Protein AF-A0A962X0X7-F1 (afdb_monomer_lite)

Sequence (66 aa):
MMSGDELDLLVLDTGLFADSDTVSAALAELPQTRLARMAVDPESMTTAEWDRLLQRLLQAEKVITL

Radius of gyration: 12.77 Å; chains: 1; bounding box: 28×40×23 Å

Foldseek 3Di:
DPPPPAAAEEEEEAVPDPPVVVVVVVVVPDPPGRYDYYYDDPVPDDPVNVVVVVVNVVRYPYYHYD

Structure (mmCIF, N/CA/C/O backbone):
data_AF-A0A962X0X7-F1
#
_entry.id   AF-A0A962X0X7-F1
#
loop_
_atom_site.group_PDB
_atom_site.id
_atom_site.type_symbol
_atom_site.label_atom_id
_atom_site.label_alt_id
_atom_site.label_comp_id
_atom_site.label_asym_id
_atom_site.label_entity_id
_atom_site.label_seq_id
_atom_site.pdbx_PDB_ins_code
_atom_site.Cartn_x
_atom_site.Cartn_y
_atom_site.Cartn_z
_atom_site.occupancy
_atom_site.B_iso_or_equiv
_atom_site.auth_seq_id
_atom_site.auth_comp_id
_atom_site.auth_asym_id
_atom_site.auth_atom_id
_atom_site.pdbx_PDB_model_num
ATOM 1 N N . MET A 1 1 ? -6.243 27.351 0.225 1.00 42.81 1 MET A N 1
ATOM 2 C CA . MET A 1 1 ? -6.535 26.106 0.960 1.00 42.81 1 MET A CA 1
ATOM 3 C C . MET A 1 1 ? -6.669 25.006 -0.072 1.00 42.81 1 MET A C 1
ATOM 5 O O . MET A 1 1 ? -7.710 24.908 -0.702 1.00 42.81 1 MET A O 1
ATOM 9 N N . MET A 1 2 ? -5.584 24.288 -0.356 1.00 45.34 2 MET A N 1
ATOM 10 C CA . MET A 1 2 ? -5.671 23.086 -1.182 1.00 45.34 2 MET A CA 1
ATOM 11 C C . MET A 1 2 ? -6.057 21.966 -0.225 1.00 45.34 2 MET A C 1
ATOM 13 O O . MET A 1 2 ? -5.214 21.509 0.539 1.00 45.34 2 MET A O 1
ATOM 17 N N . SER A 1 3 ? -7.329 21.581 -0.217 1.00 50.66 3 SER A N 1
ATOM 18 C CA . SER A 1 3 ? -7.724 20.267 0.283 1.00 50.66 3 SER A CA 1
ATOM 19 C C . SER A 1 3 ? -7.161 19.249 -0.709 1.00 50.66 3 SER A C 1
ATOM 21 O O . SER A 1 3 ? -7.841 18.847 -1.649 1.00 50.66 3 SER A O 1
ATOM 23 N N . GLY A 1 4 ? -5.866 18.946 -0.585 1.00 56.53 4 GLY A N 1
ATOM 24 C CA . GLY A 1 4 ? -5.32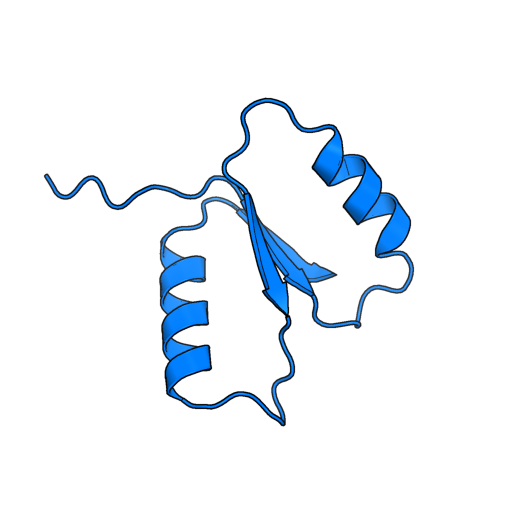9 17.707 -1.126 1.00 56.53 4 GLY A CA 1
ATOM 25 C C . GLY A 1 4 ? -6.072 16.592 -0.410 1.00 56.53 4 GLY A C 1
ATOM 26 O O . GLY A 1 4 ? -6.252 16.678 0.799 1.00 56.53 4 GLY A O 1
ATOM 27 N N . ASP A 1 5 ? -6.614 15.643 -1.158 1.00 67.19 5 ASP A N 1
ATOM 28 C CA . ASP A 1 5 ? -7.419 14.561 -0.602 1.00 67.19 5 ASP A CA 1
ATOM 29 C C . ASP A 1 5 ? -6.524 13.744 0.350 1.00 67.19 5 ASP A C 1
ATOM 31 O O . ASP A 1 5 ? -5.705 12.943 -0.100 1.00 67.19 5 ASP A O 1
ATOM 35 N N . GLU A 1 6 ? -6.581 14.049 1.651 1.00 75.69 6 GLU A N 1
ATOM 36 C CA . GLU A 1 6 ? -5.753 13.397 2.668 1.00 75.69 6 GLU A CA 1
ATOM 37 C C . GLU A 1 6 ? -6.097 11.907 2.700 1.00 75.69 6 GLU A C 1
ATOM 39 O O . GLU A 1 6 ? -7.272 11.514 2.632 1.00 75.69 6 GLU A O 1
ATOM 44 N N . LEU A 1 7 ? -5.045 11.091 2.729 1.00 80.06 7 LEU A N 1
ATOM 45 C CA . LEU A 1 7 ? -5.119 9.643 2.728 1.00 80.06 7 LEU A CA 1
ATOM 46 C C . LEU A 1 7 ? -4.786 9.153 4.137 1.00 80.06 7 LEU A C 1
ATOM 48 O O . LEU A 1 7 ? -3.680 9.364 4.622 1.00 80.06 7 LEU A O 1
ATOM 52 N N . ASP A 1 8 ? -5.707 8.450 4.784 1.00 86.88 8 ASP A N 1
ATOM 53 C CA . ASP A 1 8 ? -5.473 7.955 6.144 1.00 86.88 8 ASP A CA 1
ATOM 54 C C . ASP A 1 8 ? -4.400 6.850 6.147 1.00 86.88 8 ASP A C 1
ATOM 56 O O . ASP A 1 8 ? -3.575 6.756 7.059 1.00 86.88 8 ASP A O 1
ATOM 60 N N . LEU A 1 9 ? -4.398 6.003 5.109 1.00 92.44 9 LEU A N 1
ATOM 61 C CA . LEU A 1 9 ? -3.561 4.808 5.043 1.00 92.44 9 LEU A CA 1
ATOM 62 C C . LEU A 1 9 ? -3.078 4.493 3.624 1.00 92.44 9 LEU A C 1
ATOM 64 O O . LEU A 1 9 ? -3.870 4.319 2.698 1.00 92.44 9 LEU A O 1
ATOM 68 N N . LEU A 1 10 ? -1.766 4.338 3.467 1.00 94.50 10 LEU A N 1
ATOM 69 C CA . LEU A 1 10 ? -1.138 3.784 2.271 1.00 94.50 10 LEU A CA 1
ATOM 70 C C . LEU A 1 10 ? -0.602 2.385 2.564 1.00 94.50 10 LEU A C 1
ATOM 72 O O . LEU A 1 10 ? 0.194 2.200 3.478 1.00 94.50 10 LEU A O 1
ATOM 76 N N . VAL A 1 11 ? -1.000 1.412 1.756 1.00 94.00 11 VAL A N 1
ATOM 77 C CA . VAL A 1 11 ? -0.501 0.037 1.796 1.00 94.00 11 VAL A CA 1
ATOM 78 C C . VAL A 1 11 ? 0.423 -0.183 0.604 1.00 94.00 11 VAL A C 1
ATOM 80 O O . VAL A 1 11 ? 0.026 0.049 -0.539 1.00 94.00 11 VAL A O 1
ATOM 83 N N . LEU A 1 12 ? 1.648 -0.620 0.868 1.00 94.69 12 LEU A N 1
ATOM 84 C CA . LEU A 1 12 ? 2.653 -0.943 -0.137 1.00 94.69 12 LEU A CA 1
ATOM 85 C C . LEU A 1 12 ? 2.837 -2.455 -0.192 1.00 94.69 12 LEU A C 1
ATOM 87 O O . LEU A 1 12 ? 3.373 -3.024 0.751 1.00 94.69 12 LEU A O 1
ATOM 91 N N . ASP A 1 13 ? 2.417 -3.090 -1.281 1.00 93.25 13 ASP A N 1
ATOM 92 C CA . ASP A 1 13 ? 2.670 -4.508 -1.530 1.00 93.25 13 ASP A CA 1
ATOM 93 C C . ASP A 1 13 ? 4.078 -4.662 -2.124 1.00 93.2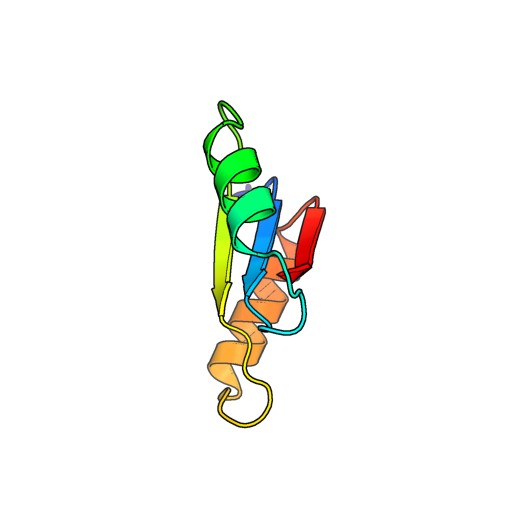5 13 ASP A C 1
ATOM 95 O O . ASP A 1 13 ? 4.291 -4.544 -3.329 1.00 93.25 13 ASP A O 1
ATOM 99 N N . THR A 1 14 ? 5.044 -4.866 -1.240 1.00 90.19 14 THR A N 1
ATOM 100 C CA . THR A 1 14 ? 6.466 -5.124 -1.503 1.00 90.19 14 THR A CA 1
ATOM 101 C C . THR A 1 14 ? 6.781 -6.616 -1.637 1.00 90.19 14 THR A C 1
ATOM 103 O O . THR A 1 14 ? 7.832 -6.978 -2.159 1.00 90.19 14 THR A O 1
ATOM 106 N N . GLY A 1 15 ? 5.902 -7.492 -1.134 1.00 87.12 15 GLY A N 1
ATOM 107 C CA . GLY A 1 15 ? 6.111 -8.943 -1.125 1.00 87.12 15 GLY A CA 1
ATOM 108 C C . GLY A 1 15 ? 7.162 -9.413 -0.112 1.00 87.12 15 GLY A C 1
ATOM 109 O O . GLY A 1 15 ? 7.569 -10.574 -0.139 1.00 87.12 15 GLY A O 1
ATOM 110 N N . LEU A 1 16 ? 7.618 -8.522 0.775 1.00 85.25 16 LEU A N 1
ATOM 111 C CA . LEU A 1 16 ? 8.606 -8.822 1.811 1.00 85.25 16 LEU A CA 1
ATOM 112 C C . LEU A 1 16 ? 7.962 -9.366 3.094 1.00 85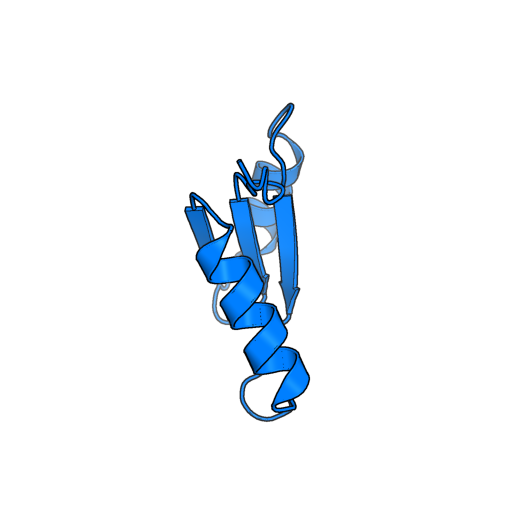.25 16 LEU A C 1
ATOM 114 O O . LEU A 1 16 ? 8.664 -9.943 3.929 1.00 85.25 16 LEU A O 1
ATOM 118 N N . PHE A 1 17 ? 6.650 -9.188 3.276 1.00 84.06 17 PHE A N 1
ATOM 119 C CA . PHE A 1 17 ? 5.939 -9.653 4.459 1.00 84.06 17 PHE A CA 1
ATOM 120 C C . PHE A 1 17 ? 5.306 -11.027 4.212 1.00 84.06 17 PHE A C 1
ATOM 122 O O . PHE A 1 17 ? 4.441 -11.201 3.357 1.00 84.06 17 PHE A O 1
ATOM 129 N N . ALA A 1 18 ? 5.730 -12.024 4.992 1.00 78.75 18 ALA A N 1
ATOM 130 C CA . ALA A 1 18 ? 5.345 -13.420 4.775 1.00 78.75 18 ALA A CA 1
ATOM 131 C C . ALA A 1 18 ? 3.857 -13.728 5.049 1.00 78.75 18 ALA A C 1
ATOM 133 O O . ALA A 1 18 ? 3.349 -14.715 4.526 1.00 78.75 18 ALA A O 1
ATOM 134 N N . ASP A 1 19 ? 3.168 -12.914 5.856 1.00 84.31 19 ASP A N 1
ATOM 135 C CA . ASP A 1 19 ? 1.754 -13.101 6.230 1.00 84.31 19 ASP A CA 1
ATOM 136 C C . ASP A 1 19 ? 0.901 -11.894 5.804 1.00 84.31 19 ASP A C 1
ATOM 138 O O . ASP A 1 19 ? 0.214 -11.237 6.592 1.00 84.31 19 ASP A O 1
ATOM 142 N N . SER A 1 20 ? 1.012 -11.537 4.526 1.00 86.62 20 SER A N 1
ATOM 143 C CA . SER A 1 20 ? 0.286 -10.408 3.940 1.00 86.62 20 SER A CA 1
ATOM 144 C C . SER A 1 20 ? -1.229 -10.639 3.899 1.00 86.62 20 SER A C 1
ATOM 146 O O . SER A 1 20 ? -1.990 -9.667 3.922 1.00 86.62 20 SER A O 1
ATOM 148 N N . ASP A 1 21 ? -1.678 -11.897 3.923 1.00 86.56 21 ASP A N 1
ATOM 149 C CA . ASP A 1 21 ? -3.091 -12.286 3.931 1.00 86.56 21 ASP A CA 1
ATOM 150 C C . ASP A 1 21 ? -3.791 -11.873 5.229 1.00 86.56 21 ASP A C 1
ATOM 152 O O . ASP A 1 21 ? -4.847 -11.234 5.185 1.00 86.56 21 ASP A O 1
ATOM 156 N N . THR A 1 22 ? -3.189 -12.158 6.390 1.00 88.00 22 THR A N 1
ATOM 157 C CA . THR A 1 22 ? -3.770 -11.797 7.693 1.00 88.00 22 THR A CA 1
ATOM 158 C C . THR A 1 22 ? -3.902 -10.284 7.844 1.00 88.00 22 THR A C 1
ATOM 160 O O . THR A 1 22 ? -4.940 -9.783 8.282 1.00 88.00 22 THR A O 1
ATOM 163 N N . VAL A 1 23 ? -2.878 -9.527 7.439 1.00 87.06 23 VAL A N 1
ATOM 164 C CA . VAL A 1 23 ? -2.924 -8.060 7.516 1.00 87.06 23 VAL A CA 1
ATOM 165 C C . VAL A 1 23 ? -3.896 -7.487 6.484 1.00 87.06 23 VAL A C 1
ATOM 167 O O . VAL A 1 23 ? -4.644 -6.567 6.805 1.00 87.06 23 VAL A O 1
ATOM 170 N N . SER A 1 24 ? -3.966 -8.058 5.278 1.00 87.44 24 SER A N 1
ATOM 171 C CA . SER A 1 24 ? -4.955 -7.661 4.266 1.00 87.44 24 SER A CA 1
ATOM 172 C C . SER A 1 24 ? -6.389 -7.864 4.755 1.00 87.44 24 SER A C 1
ATOM 174 O O . SER A 1 24 ? -7.228 -6.988 4.549 1.00 87.44 24 SER A O 1
ATOM 176 N N . ALA A 1 25 ? -6.662 -8.981 5.436 1.00 90.00 25 ALA A N 1
ATOM 177 C CA . ALA A 1 25 ? -7.960 -9.243 6.045 1.00 90.00 25 ALA A CA 1
ATOM 178 C C . ALA A 1 25 ? -8.280 -8.225 7.150 1.00 90.00 25 ALA A C 1
ATOM 180 O O . ALA A 1 25 ? -9.370 -7.663 7.166 1.00 90.00 25 ALA A O 1
ATOM 181 N N . ALA A 1 26 ? -7.318 -7.912 8.025 1.00 88.69 26 ALA A N 1
ATOM 182 C CA . ALA A 1 26 ? -7.509 -6.913 9.077 1.00 88.69 26 ALA A CA 1
ATOM 183 C C . ALA A 1 26 ? -7.771 -5.501 8.519 1.00 88.69 26 ALA A C 1
ATOM 185 O O . ALA A 1 26 ? -8.584 -4.760 9.067 1.00 88.69 26 ALA A O 1
ATOM 186 N N . LEU A 1 27 ? -7.111 -5.131 7.416 1.00 88.94 27 LEU A N 1
ATOM 187 C CA . LEU A 1 27 ? -7.304 -3.839 6.751 1.00 88.94 27 LEU A CA 1
ATOM 188 C C . LEU A 1 27 ? -8.691 -3.700 6.117 1.00 88.94 27 LEU A C 1
ATOM 190 O O . LEU A 1 27 ? -9.237 -2.599 6.102 1.00 88.94 27 LEU A O 1
ATOM 194 N N . ALA A 1 28 ? -9.270 -4.798 5.621 1.00 87.12 28 ALA A N 1
ATOM 195 C CA . ALA A 1 28 ? -10.612 -4.802 5.039 1.00 87.12 28 ALA A CA 1
ATOM 196 C C . ALA A 1 28 ? -11.716 -4.517 6.075 1.00 87.12 28 ALA A C 1
ATOM 198 O O . ALA A 1 28 ? -12.772 -3.998 5.720 1.00 87.12 28 ALA A O 1
ATOM 199 N N . GLU A 1 29 ? -11.453 -4.808 7.349 1.00 90.38 29 GLU A N 1
ATOM 200 C CA . GLU A 1 29 ? -12.392 -4.596 8.454 1.00 90.38 29 GLU A CA 1
ATOM 201 C C . GLU A 1 29 ? -12.343 -3.168 9.028 1.00 90.38 29 GLU A C 1
ATOM 203 O O . GLU A 1 29 ? -13.123 -2.846 9.922 1.00 90.38 29 GLU A O 1
ATOM 208 N N . LEU A 1 30 ? -11.449 -2.290 8.546 1.00 85.00 30 LEU A N 1
ATOM 209 C CA . LEU A 1 30 ? -11.343 -0.913 9.038 1.00 85.00 30 LEU A CA 1
ATOM 2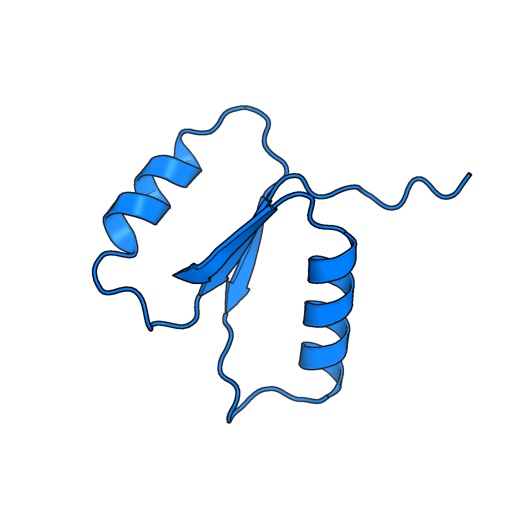10 C C . LEU A 1 30 ? -12.468 -0.028 8.464 1.00 85.00 30 LEU A C 1
ATOM 212 O O . LEU A 1 30 ? -12.451 0.305 7.275 1.00 85.00 30 LEU A O 1
ATOM 216 N N . PRO A 1 31 ? -13.442 0.425 9.279 1.00 80.12 31 PRO A N 1
ATOM 217 C CA . PRO A 1 31 ? -14.502 1.288 8.784 1.00 80.12 31 PRO A CA 1
ATOM 218 C C . PRO A 1 31 ? -13.969 2.699 8.502 1.00 80.12 31 PRO A C 1
ATOM 220 O O . PRO A 1 31 ? -13.163 3.240 9.255 1.00 80.12 31 PRO A O 1
ATOM 223 N N . GLN A 1 32 ? -14.478 3.321 7.432 1.00 75.50 32 GLN A N 1
ATOM 224 C CA . GLN A 1 32 ? -14.284 4.746 7.107 1.00 75.50 32 GLN A CA 1
ATOM 225 C C . GLN A 1 32 ? -12.826 5.204 6.898 1.00 75.50 32 GLN A C 1
ATOM 227 O O . GLN A 1 32 ? -12.571 6.402 6.900 1.00 75.50 32 GLN A O 1
ATOM 232 N N . THR A 1 33 ? -11.888 4.283 6.666 1.00 82.12 33 THR A N 1
ATOM 233 C CA . THR A 1 33 ? -10.482 4.614 6.391 1.00 82.12 33 THR A CA 1
ATOM 234 C C . THR A 1 33 ? -10.263 4.837 4.894 1.00 82.12 33 THR A C 1
ATOM 236 O O . THR A 1 33 ? -10.540 3.957 4.075 1.00 82.12 33 THR A O 1
ATOM 239 N N . ARG A 1 34 ? -9.732 6.001 4.513 1.00 89.00 34 ARG A N 1
ATOM 240 C CA . ARG A 1 34 ? -9.271 6.280 3.149 1.00 89.00 34 ARG A CA 1
ATOM 241 C C . ARG A 1 34 ? -7.964 5.545 2.901 1.00 89.00 34 ARG A C 1
ATOM 243 O O . ARG A 1 34 ? -6.885 6.023 3.246 1.00 89.00 34 ARG A O 1
ATOM 250 N N . LEU A 1 35 ? -8.087 4.369 2.299 1.00 90.00 35 LEU A N 1
ATOM 251 C CA . LEU A 1 35 ? -6.969 3.483 2.024 1.00 90.00 35 LEU A CA 1
ATOM 252 C C . LEU A 1 35 ? -6.600 3.507 0.539 1.00 90.00 35 LEU A C 1
ATOM 254 O O . LEU A 1 35 ? -7.456 3.338 -0.331 1.00 90.00 35 LEU A O 1
ATOM 258 N N . ALA A 1 36 ? -5.312 3.663 0.245 1.00 91.44 36 ALA A N 1
ATOM 259 C CA . ALA A 1 36 ? -4.751 3.380 -1.071 1.00 91.44 36 ALA A CA 1
ATOM 260 C C . ALA A 1 36 ? -3.786 2.208 -0.977 1.00 91.44 36 ALA A C 1
ATOM 262 O O . ALA A 1 36 ? -3.077 2.059 0.013 1.00 91.44 36 ALA A O 1
ATOM 263 N N . ARG A 1 37 ? -3.747 1.392 -2.027 1.00 92.00 37 ARG A N 1
ATOM 264 C CA . ARG A 1 37 ? -2.875 0.224 -2.121 1.00 92.00 37 ARG A CA 1
ATOM 265 C C . ARG A 1 37 ? -2.049 0.299 -3.398 1.00 92.00 37 ARG A C 1
ATOM 267 O O . ARG A 1 37 ? -2.592 0.646 -4.448 1.00 92.00 37 ARG A O 1
ATOM 274 N N . MET A 1 38 ? -0.751 0.030 -3.303 1.00 94.06 38 MET A N 1
ATOM 275 C CA . MET A 1 38 ? 0.187 0.089 -4.425 1.00 94.06 38 MET A CA 1
ATOM 276 C C . MET A 1 38 ? 1.174 -1.072 -4.364 1.00 94.06 38 MET A C 1
ATOM 278 O O . MET A 1 38 ? 1.809 -1.273 -3.336 1.00 94.06 38 MET A O 1
ATOM 282 N N . ALA A 1 39 ? 1.350 -1.780 -5.478 1.00 93.06 39 ALA A N 1
ATOM 283 C CA . ALA A 1 39 ? 2.456 -2.718 -5.629 1.00 93.06 39 ALA A CA 1
ATOM 284 C C . ALA A 1 39 ? 3.770 -1.954 -5.823 1.00 93.06 39 ALA A C 1
ATOM 286 O O . ALA A 1 39 ? 3.810 -0.962 -6.556 1.00 93.06 39 ALA A O 1
ATOM 287 N N . VAL A 1 40 ? 4.826 -2.418 -5.161 1.00 93.94 40 VAL A N 1
ATOM 288 C CA . VAL A 1 40 ? 6.165 -1.837 -5.232 1.00 93.94 40 VAL A CA 1
ATOM 289 C C . VAL A 1 40 ? 7.136 -2.931 -5.636 1.00 93.94 40 VAL A C 1
ATOM 291 O O . VAL A 1 40 ? 7.464 -3.810 -4.846 1.00 93.94 40 VAL A O 1
ATOM 294 N N . ASP A 1 41 ? 7.622 -2.831 -6.865 1.00 94.25 41 ASP A N 1
ATOM 295 C CA . ASP A 1 41 ? 8.734 -3.627 -7.366 1.00 94.25 41 ASP A CA 1
ATOM 296 C C . ASP A 1 41 ? 9.834 -2.668 -7.846 1.00 94.25 41 ASP A C 1
ATOM 298 O O . ASP A 1 41 ? 9.721 -2.081 -8.928 1.00 94.25 41 ASP A O 1
ATOM 302 N N . PRO A 1 42 ? 10.893 -2.458 -7.043 1.00 91.56 42 PRO A N 1
ATOM 303 C CA . PRO A 1 42 ? 11.907 -1.459 -7.347 1.00 91.56 42 PRO A CA 1
ATOM 304 C C . PRO A 1 42 ? 12.629 -1.673 -8.680 1.00 91.56 42 PRO A C 1
ATOM 306 O O . PRO A 1 42 ? 13.142 -0.706 -9.242 1.00 91.56 42 PRO A O 1
ATOM 309 N N . GLU A 1 43 ? 12.689 -2.912 -9.174 1.00 93.69 43 GLU A N 1
ATOM 310 C CA . GLU A 1 43 ? 13.419 -3.250 -10.398 1.00 93.69 43 GLU A CA 1
ATOM 311 C C . GLU A 1 43 ? 12.614 -2.953 -11.668 1.00 93.69 43 GLU A C 1
ATOM 313 O O . GLU A 1 43 ? 13.204 -2.702 -12.722 1.00 93.69 43 GLU A O 1
ATOM 318 N N . SER A 1 44 ? 11.281 -2.948 -11.581 1.00 94.19 44 SER A N 1
ATOM 319 C CA . SER A 1 44 ? 10.392 -2.733 -12.729 1.00 94.19 44 SER A CA 1
ATOM 320 C C . SER A 1 44 ? 9.719 -1.359 -12.757 1.00 94.19 44 SER A C 1
ATOM 322 O O . SER A 1 44 ? 9.219 -0.952 -13.808 1.00 94.19 44 SER A O 1
ATOM 324 N N . MET A 1 45 ? 9.741 -0.612 -11.648 1.00 95.88 45 MET A N 1
ATOM 325 C CA . MET A 1 45 ? 9.092 0.696 -11.558 1.00 95.88 45 MET A CA 1
ATOM 326 C C . MET A 1 45 ? 9.761 1.769 -12.426 1.00 95.88 45 MET A C 1
ATOM 328 O O . MET A 1 45 ? 10.948 2.085 -12.311 1.00 95.88 45 MET A O 1
ATOM 332 N N . THR A 1 46 ? 8.941 2.423 -13.242 1.00 97.25 46 THR A N 1
ATOM 333 C CA . THR A 1 46 ? 9.301 3.612 -14.015 1.00 97.25 46 THR A CA 1
ATOM 334 C C . THR A 1 46 ? 9.398 4.860 -13.131 1.00 97.25 46 THR A C 1
ATOM 336 O O . THR A 1 46 ? 8.801 4.942 -12.058 1.00 97.25 46 THR A O 1
ATOM 339 N N . THR A 1 47 ? 10.093 5.903 -13.600 1.00 96.56 47 THR A N 1
ATOM 340 C CA . THR A 1 47 ? 10.183 7.195 -12.886 1.00 96.56 47 THR A CA 1
ATOM 341 C C . THR A 1 47 ? 8.810 7.793 -12.570 1.00 96.56 47 THR A C 1
ATOM 343 O O . THR A 1 47 ? 8.604 8.312 -11.480 1.00 96.56 47 THR A O 1
ATOM 346 N N . ALA A 1 48 ? 7.842 7.672 -13.482 1.00 96.00 48 ALA A N 1
ATOM 347 C CA . ALA A 1 48 ? 6.492 8.185 -13.258 1.00 96.00 48 ALA A CA 1
ATOM 348 C C . ALA A 1 48 ? 5.749 7.427 -12.140 1.00 96.00 48 ALA A C 1
ATOM 350 O O . ALA A 1 48 ? 4.953 8.016 -11.405 1.00 96.00 48 ALA A O 1
ATOM 351 N N . GLU A 1 49 ? 5.999 6.125 -11.996 1.00 95.06 49 GLU A N 1
ATOM 352 C CA . GLU A 1 49 ? 5.441 5.320 -10.906 1.00 95.06 49 GLU A CA 1
ATOM 353 C C . GLU A 1 49 ? 6.098 5.663 -9.569 1.00 95.06 49 GLU A C 1
ATOM 355 O O . GLU A 1 49 ? 5.396 5.768 -8.563 1.00 95.06 49 GLU A O 1
ATOM 360 N N . TRP A 1 50 ? 7.405 5.936 -9.569 1.00 95.88 50 TRP A N 1
ATOM 361 C CA . TRP A 1 50 ? 8.114 6.475 -8.407 1.00 95.88 50 TRP A CA 1
ATOM 362 C C . TRP A 1 50 ? 7.567 7.834 -7.971 1.00 95.88 50 TRP A C 1
ATOM 364 O O . TRP A 1 50 ? 7.280 8.025 -6.790 1.00 95.88 50 TRP A O 1
ATOM 374 N N . ASP A 1 51 ? 7.339 8.755 -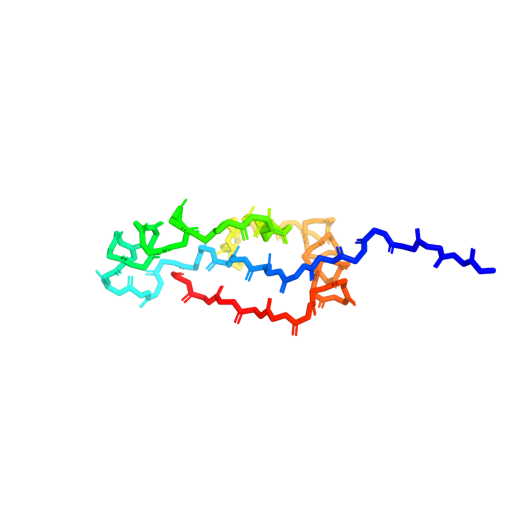8.907 1.00 96.12 51 ASP A N 1
ATOM 375 C CA . ASP A 1 51 ? 6.747 10.061 -8.605 1.00 96.12 51 ASP A CA 1
ATOM 376 C C . ASP A 1 51 ? 5.339 9.915 -8.015 1.00 96.12 51 ASP A C 1
ATOM 378 O O . ASP A 1 51 ? 4.988 10.585 -7.041 1.00 96.12 51 ASP A O 1
ATOM 382 N N . ARG A 1 52 ? 4.527 9.001 -8.560 1.00 93.94 52 ARG A N 1
ATOM 383 C CA . ARG A 1 52 ? 3.195 8.703 -8.019 1.00 93.94 52 ARG A CA 1
ATOM 384 C C . ARG A 1 52 ? 3.278 8.099 -6.616 1.00 93.94 52 ARG A C 1
ATOM 386 O O . ARG A 1 52 ? 2.482 8.482 -5.760 1.00 93.94 52 ARG A O 1
ATOM 393 N N . LEU A 1 53 ? 4.215 7.185 -6.367 1.00 94.88 53 LEU A N 1
ATOM 394 C CA . LEU A 1 53 ? 4.446 6.616 -5.039 1.00 94.88 53 LEU A CA 1
ATOM 395 C C . LEU A 1 53 ? 4.833 7.714 -4.039 1.00 94.88 53 LEU A C 1
ATOM 397 O O . LEU A 1 53 ? 4.240 7.792 -2.966 1.00 94.88 53 LEU A O 1
ATOM 401 N N . LEU A 1 54 ? 5.754 8.608 -4.410 1.00 94.94 54 LEU A N 1
ATOM 402 C CA . LEU A 1 54 ? 6.159 9.750 -3.586 1.00 94.94 54 LEU A CA 1
ATOM 403 C C . LEU A 1 54 ? 4.982 10.679 -3.275 1.00 94.94 54 LEU A C 1
ATOM 405 O O . LEU A 1 54 ? 4.806 11.087 -2.130 1.00 94.94 54 LEU A O 1
ATOM 409 N N . GLN A 1 55 ? 4.132 10.974 -4.259 1.00 93.69 55 GLN A N 1
ATOM 410 C CA . GLN A 1 55 ? 2.924 11.774 -4.035 1.00 93.69 55 GLN A CA 1
ATOM 411 C C . GLN A 1 55 ? 1.977 11.114 -3.030 1.00 93.69 55 GLN A C 1
ATOM 413 O O . GLN A 1 55 ? 1.447 11.796 -2.156 1.00 93.69 55 GLN A O 1
ATOM 418 N N . ARG A 1 56 ? 1.781 9.794 -3.124 1.00 93.31 56 ARG A N 1
ATOM 419 C CA . ARG A 1 56 ? 0.936 9.051 -2.180 1.00 93.31 56 ARG A CA 1
ATOM 420 C C . ARG A 1 56 ? 1.544 8.998 -0.787 1.00 93.31 56 ARG A C 1
ATOM 422 O O . ARG A 1 56 ? 0.811 9.169 0.177 1.00 93.31 56 ARG A O 1
ATOM 429 N N . LEU A 1 57 ? 2.860 8.831 -0.679 1.00 93.69 57 LEU A N 1
ATOM 430 C CA . LEU A 1 57 ? 3.577 8.878 0.597 1.00 93.69 57 LEU A CA 1
ATOM 431 C C . LEU A 1 57 ? 3.406 10.229 1.297 1.00 93.69 57 LEU A C 1
ATOM 433 O O . LEU A 1 57 ? 3.202 10.263 2.502 1.00 93.69 57 LEU A O 1
ATOM 437 N N . LEU A 1 58 ? 3.445 11.331 0.546 1.00 93.31 58 LEU A N 1
ATOM 438 C CA . LEU A 1 58 ? 3.249 12.677 1.096 1.00 93.31 58 LEU A CA 1
ATOM 439 C C . LEU A 1 58 ? 1.798 12.966 1.513 1.00 93.31 58 LEU A C 1
ATOM 441 O O . LEU A 1 58 ? 1.572 13.869 2.312 1.00 93.31 58 LEU A O 1
ATOM 445 N N . GLN A 1 59 ? 0.826 12.242 0.955 1.00 92.38 59 GLN A N 1
ATOM 446 C CA . GLN A 1 59 ? -0.599 12.368 1.290 1.00 92.38 59 GLN A CA 1
ATOM 447 C C . GLN A 1 59 ? -1.026 11.449 2.436 1.00 92.38 59 GLN A C 1
ATOM 449 O O . GLN A 1 59 ? -2.081 11.678 3.023 1.00 92.38 59 GLN A O 1
ATOM 454 N N . ALA A 1 60 ? -0.252 10.394 2.699 1.00 93.75 60 ALA A N 1
ATOM 455 C CA . ALA A 1 60 ? -0.579 9.361 3.664 1.00 93.75 60 ALA A CA 1
ATOM 456 C C . ALA A 1 60 ? -0.250 9.800 5.094 1.00 93.75 60 ALA A C 1
ATOM 458 O O . ALA A 1 60 ? 0.888 10.162 5.385 1.00 93.75 60 ALA A O 1
ATOM 459 N N . GLU A 1 61 ? -1.207 9.678 6.012 1.00 93.38 61 GLU A N 1
ATOM 460 C CA . GLU A 1 61 ? -0.927 9.814 7.445 1.00 93.38 61 GLU A CA 1
ATOM 461 C C . GLU A 1 61 ? -0.103 8.619 7.950 1.00 93.38 61 GLU A C 1
ATOM 463 O O . GLU A 1 61 ? 0.801 8.765 8.777 1.00 93.38 61 GLU A O 1
ATOM 468 N N . LYS A 1 62 ? -0.404 7.417 7.441 1.00 92.06 62 LYS A N 1
ATOM 469 C CA . LYS 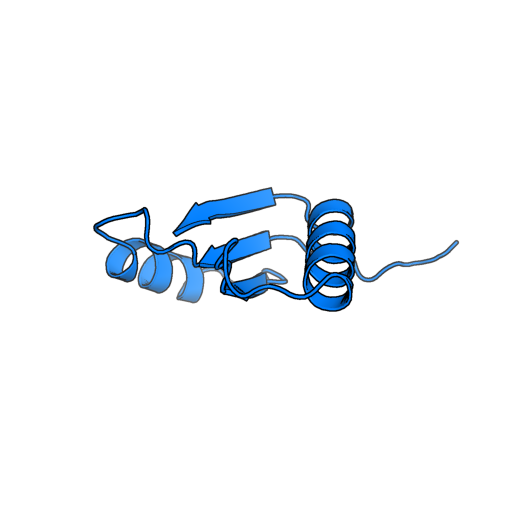A 1 62 ? 0.254 6.167 7.835 1.00 92.06 62 LYS A CA 1
ATOM 470 C C . LYS A 1 62 ? 0.582 5.307 6.627 1.00 92.06 62 LYS A C 1
ATOM 472 O O . LYS A 1 62 ? -0.178 5.244 5.663 1.00 92.06 62 LYS A O 1
ATOM 477 N N . VAL A 1 63 ? 1.698 4.591 6.720 1.00 92.38 63 VAL A N 1
ATOM 478 C CA . VAL A 1 63 ? 2.164 3.664 5.685 1.00 92.38 63 VAL A CA 1
ATOM 479 C C . VAL A 1 63 ? 2.318 2.271 6.286 1.00 92.38 63 VAL A C 1
ATOM 481 O O . VAL A 1 63 ? 2.930 2.114 7.341 1.00 92.38 63 VAL A O 1
ATOM 484 N N . ILE A 1 64 ? 1.771 1.267 5.607 1.00 90.88 64 ILE A N 1
ATOM 485 C CA . ILE A 1 64 ? 1.908 -0.156 5.925 1.00 90.88 64 ILE A CA 1
ATOM 486 C C . ILE A 1 64 ? 2.597 -0.838 4.748 1.00 90.88 64 ILE A C 1
ATOM 488 O O . ILE A 1 64 ? 2.206 -0.639 3.603 1.00 90.88 64 ILE A O 1
ATOM 492 N N . THR A 1 65 ? 3.605 -1.657 5.024 1.00 91.06 65 THR A N 1
ATOM 493 C CA . THR A 1 65 ? 4.313 -2.458 4.017 1.00 91.06 65 THR A CA 1
ATOM 494 C C . THR A 1 65 ? 3.943 -3.928 4.170 1.00 91.06 65 THR A C 1
ATOM 496 O O . THR A 1 65 ? 4.085 -4.472 5.268 1.00 91.06 65 THR A O 1
ATOM 499 N N . LEU A 1 66 ? 3.493 -4.547 3.082 1.00 87.81 66 LEU A N 1
ATOM 500 C CA . LEU A 1 66 ? 3.146 -5.964 2.950 1.00 87.81 66 LEU A CA 1
ATOM 501 C C . LEU A 1 66 ? 4.063 -6.659 1.942 1.00 87.81 66 LEU A C 1
ATOM 503 O O . LEU A 1 66 ? 4.694 -5.952 1.136 1.00 87.81 66 LEU A O 1
#

pLDDT: mean 87.4, std 11.38, range [42.81, 97.25]

Secondary structure (DSSP, 8-state):
------EEEEEEE-S--TTHHHHHHHHHT-TT--EEEEE--TTT--HHHHHHHHHHHHHEEEEEE-